Protein AF-A0A7C4Y7G0-F1 (afdb_monomer_lite)

Structure (mmCIF, N/CA/C/O backbone):
data_AF-A0A7C4Y7G0-F1
#
_entry.id   AF-A0A7C4Y7G0-F1
#
loop_
_atom_site.group_PDB
_atom_site.id
_atom_site.type_symbol
_atom_site.label_atom_id
_atom_site.label_alt_id
_atom_site.label_comp_id
_atom_site.label_asym_id
_atom_site.label_entity_id
_atom_site.label_seq_id
_atom_site.pdbx_PDB_ins_code
_atom_site.Cartn_x
_atom_site.Cartn_y
_atom_site.Cartn_z
_atom_site.occupancy
_atom_site.B_is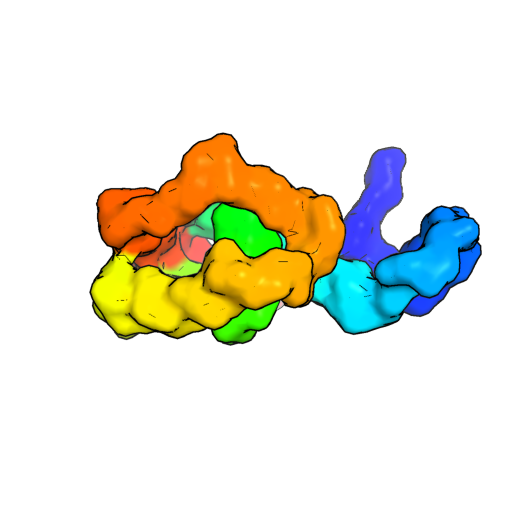o_or_equiv
_atom_site.auth_seq_id
_atom_site.auth_comp_id
_atom_site.auth_asym_id
_atom_site.auth_atom_id
_atom_site.pdbx_PDB_model_num
ATOM 1 N N . MET A 1 1 ? 7.252 13.911 -22.924 1.00 39.12 1 MET A N 1
ATOM 2 C CA . MET A 1 1 ? 6.970 13.428 -21.559 1.00 39.12 1 MET A CA 1
ATOM 3 C C . MET A 1 1 ? 6.394 12.035 -21.720 1.00 39.12 1 MET A C 1
ATOM 5 O O . MET A 1 1 ? 5.216 11.914 -22.016 1.00 39.12 1 MET A O 1
ATOM 9 N N . GLY A 1 2 ? 7.281 11.038 -21.760 1.00 43.41 2 GLY A N 1
ATOM 10 C CA . GLY A 1 2 ? 6.964 9.663 -22.141 1.00 43.41 2 GLY A CA 1
ATOM 11 C C . GLY A 1 2 ? 6.203 8.940 -21.040 1.00 43.41 2 GLY A C 1
ATOM 12 O O . GLY A 1 2 ? 6.535 9.045 -19.863 1.00 43.41 2 GLY A O 1
ATOM 13 N N . ASP A 1 3 ? 5.161 8.264 -21.483 1.00 55.75 3 ASP A N 1
ATOM 14 C CA . ASP A 1 3 ? 4.127 7.566 -20.746 1.00 55.75 3 ASP A CA 1
ATOM 15 C C . ASP A 1 3 ? 4.691 6.367 -19.964 1.00 55.75 3 ASP A C 1
ATOM 17 O O . ASP A 1 3 ? 4.743 5.244 -20.463 1.00 55.75 3 ASP A O 1
ATOM 21 N N . LEU A 1 4 ? 5.160 6.598 -18.730 1.00 58.41 4 LEU A N 1
ATOM 22 C CA . LEU A 1 4 ? 5.673 5.525 -17.866 1.00 58.41 4 LEU A CA 1
ATOM 23 C C . LEU A 1 4 ? 4.643 4.394 -17.713 1.00 58.41 4 LEU A C 1
ATOM 25 O O . LEU A 1 4 ? 5.050 3.255 -17.529 1.00 58.41 4 LEU A O 1
ATOM 29 N N . LEU A 1 5 ? 3.341 4.688 -17.840 1.00 58.62 5 LEU A N 1
ATOM 30 C CA . LEU A 1 5 ? 2.246 3.724 -17.724 1.00 58.62 5 LEU A CA 1
ATOM 31 C C . LEU A 1 5 ? 2.101 2.791 -18.937 1.00 58.62 5 LEU A C 1
ATOM 33 O O . LEU A 1 5 ? 1.496 1.732 -18.793 1.00 58.62 5 LEU A O 1
ATOM 37 N N . THR A 1 6 ? 2.638 3.145 -20.109 1.00 55.22 6 THR A N 1
ATOM 38 C CA . THR A 1 6 ? 2.491 2.334 -21.335 1.00 55.22 6 THR A CA 1
ATOM 39 C C . THR A 1 6 ? 3.809 1.855 -21.930 1.00 55.22 6 THR A C 1
ATOM 41 O O . THR A 1 6 ? 3.798 1.050 -22.860 1.00 55.22 6 THR A O 1
ATOM 44 N N . ILE A 1 7 ? 4.948 2.368 -21.461 1.00 55.25 7 ILE A N 1
ATOM 45 C CA . ILE A 1 7 ? 6.258 1.943 -21.960 1.00 55.25 7 ILE A CA 1
ATOM 46 C C . ILE A 1 7 ? 6.568 0.535 -21.438 1.00 55.25 7 ILE A C 1
ATOM 48 O O . ILE A 1 7 ? 6.360 0.234 -20.265 1.00 55.25 7 ILE A O 1
ATOM 52 N N . ASP A 1 8 ? 7.083 -0.332 -22.313 1.00 56.00 8 ASP A N 1
ATOM 53 C CA . ASP A 1 8 ? 7.504 -1.683 -21.938 1.00 56.00 8 ASP A CA 1
ATOM 54 C C . ASP A 1 8 ? 8.568 -1.609 -20.820 1.00 56.00 8 ASP A C 1
ATOM 56 O O . ASP A 1 8 ? 9.615 -0.976 -21.010 1.00 56.00 8 ASP A O 1
ATOM 60 N N . PRO A 1 9 ? 8.345 -2.263 -19.666 1.00 58.81 9 PRO A N 1
ATOM 61 C CA . PRO A 1 9 ? 9.302 -2.321 -18.566 1.00 58.81 9 PRO A CA 1
ATOM 62 C C . PRO A 1 9 ? 10.727 -2.698 -18.981 1.00 58.81 9 PRO A C 1
ATOM 64 O O . PRO A 1 9 ? 11.693 -2.202 -18.402 1.00 58.81 9 PRO A O 1
ATOM 67 N N . LYS A 1 10 ? 10.880 -3.547 -20.005 1.00 55.81 10 LYS A N 1
ATOM 68 C CA . LYS A 1 10 ? 12.189 -3.948 -20.538 1.00 55.81 10 LYS A CA 1
ATOM 69 C C . LYS A 1 10 ? 12.903 -2.798 -21.239 1.00 55.81 10 LYS A C 1
ATOM 71 O O . LYS A 1 10 ? 14.114 -2.671 -21.098 1.00 55.81 10 LYS A O 1
ATOM 76 N N . VAL A 1 11 ? 12.157 -1.952 -21.948 1.00 58.47 11 VAL A N 1
ATOM 77 C CA . VAL A 1 11 ? 12.691 -0.761 -22.625 1.00 58.47 11 VAL A CA 1
ATOM 78 C C . VAL A 1 11 ? 13.138 0.272 -21.591 1.00 58.47 11 VAL A C 1
ATOM 80 O O . VAL A 1 11 ? 14.225 0.824 -21.709 1.00 58.47 11 VAL A O 1
ATOM 83 N N . VAL A 1 12 ? 12.361 0.462 -20.518 1.00 57.81 12 VAL A N 1
ATOM 84 C CA . VAL A 1 12 ? 12.719 1.378 -19.419 1.00 57.81 12 VAL A CA 1
ATOM 85 C C . VAL A 1 12 ? 14.010 0.949 -18.715 1.00 57.81 12 VAL A C 1
ATOM 87 O O . VAL A 1 12 ? 14.851 1.789 -18.404 1.00 57.81 12 VAL A O 1
ATOM 90 N N . VAL A 1 13 ? 14.187 -0.351 -18.463 1.00 57.50 13 VAL A N 1
ATOM 91 C CA . VAL A 1 13 ? 15.412 -0.886 -17.843 1.00 57.50 13 VAL A CA 1
ATOM 92 C C . VAL A 1 13 ? 16.631 -0.689 -18.748 1.00 57.50 13 VAL A C 1
ATOM 94 O O . VAL A 1 13 ? 17.689 -0.294 -18.254 1.00 57.50 13 VAL A O 1
ATOM 97 N N . ASP A 1 14 ? 16.480 -0.931 -20.053 1.00 57.12 14 ASP A N 1
ATOM 98 C CA . ASP A 1 14 ? 17.554 -0.763 -21.041 1.00 57.12 14 ASP A CA 1
ATOM 99 C C . ASP A 1 14 ? 17.987 0.712 -21.165 1.00 57.12 14 ASP A C 1
ATOM 101 O O . ASP A 1 14 ? 19.182 1.023 -21.167 1.00 57.12 14 ASP A O 1
ATOM 105 N N . GLU A 1 15 ? 17.027 1.644 -21.142 1.00 57.94 15 GLU A N 1
ATOM 106 C CA . GLU A 1 15 ? 17.299 3.085 -21.206 1.00 57.94 15 GLU A CA 1
ATOM 107 C C . GLU A 1 15 ? 17.865 3.666 -19.903 1.00 57.94 15 GLU A C 1
ATOM 109 O O . GLU A 1 15 ? 18.734 4.542 -19.946 1.00 57.94 15 GLU A O 1
ATOM 114 N N . LEU A 1 16 ? 17.425 3.182 -18.735 1.00 61.19 16 LEU A N 1
ATOM 115 C CA . LEU A 1 16 ? 17.863 3.713 -17.438 1.00 61.19 16 LEU A CA 1
ATOM 116 C C . LEU A 1 16 ? 19.339 3.423 -17.125 1.00 61.19 16 LEU A C 1
ATOM 118 O O . LEU A 1 16 ? 19.870 4.040 -16.199 1.00 61.19 16 LEU A O 1
ATOM 122 N N . LYS A 1 17 ? 20.002 2.511 -17.864 1.00 55.06 17 LYS A N 1
ATOM 123 C CA . LYS A 1 17 ? 21.439 2.153 -17.756 1.00 55.06 17 LYS A CA 1
ATOM 124 C C . LYS A 1 17 ? 21.966 2.058 -16.315 1.00 55.06 17 LYS A C 1
ATOM 126 O O . LYS A 1 17 ? 23.135 2.323 -16.036 1.00 55.06 17 LYS A O 1
ATOM 131 N N . SER A 1 18 ? 21.102 1.671 -15.382 1.00 54.16 18 SER A N 1
ATOM 132 C CA . SER A 1 18 ? 21.396 1.578 -13.958 1.00 54.16 18 SER A CA 1
ATOM 133 C C . SER A 1 18 ? 21.259 0.124 -13.552 1.00 54.16 18 SER A C 1
ATOM 135 O O . SER A 1 18 ? 20.163 -0.431 -13.556 1.00 54.16 18 SER A O 1
ATOM 137 N N . ALA A 1 19 ? 22.376 -0.493 -13.166 1.00 54.25 19 ALA A N 1
ATOM 138 C CA . ALA A 1 19 ? 22.472 -1.918 -12.838 1.00 54.25 19 ALA A CA 1
ATOM 139 C C . ALA A 1 19 ? 21.574 -2.374 -11.664 1.00 54.25 19 ALA A C 1
ATOM 141 O O . ALA A 1 19 ? 21.523 -3.559 -11.352 1.00 54.25 19 ALA A O 1
ATOM 142 N N . LYS A 1 20 ? 20.881 -1.444 -10.990 1.00 56.91 20 LYS A N 1
ATOM 143 C CA . LYS A 1 20 ? 19.992 -1.711 -9.849 1.00 56.91 20 LYS A CA 1
ATOM 144 C C . LYS A 1 20 ? 18.496 -1.688 -10.194 1.00 56.91 20 LYS A C 1
ATOM 146 O O . LYS A 1 20 ? 17.683 -1.948 -9.298 1.00 56.91 20 LYS A O 1
ATOM 151 N N . VAL A 1 21 ? 18.117 -1.339 -11.427 1.00 59.78 21 VAL A N 1
ATOM 152 C CA . VAL A 1 21 ? 16.712 -1.301 -11.867 1.00 59.78 21 VAL A CA 1
ATOM 153 C C . VAL A 1 21 ? 16.397 -2.594 -12.611 1.00 59.78 21 VAL A C 1
ATOM 155 O O . VAL A 1 21 ? 17.006 -2.894 -13.630 1.00 59.78 21 VAL A O 1
ATOM 158 N N . THR A 1 22 ? 15.468 -3.379 -12.073 1.00 66.50 22 THR A N 1
ATOM 159 C CA . THR A 1 22 ? 14.975 -4.617 -12.687 1.00 66.50 22 THR A CA 1
ATOM 160 C C . THR A 1 22 ? 13.618 -4.378 -13.336 1.00 66.50 22 THR A C 1
ATOM 162 O O . THR A 1 22 ? 12.924 -3.416 -13.009 1.00 66.50 22 THR A O 1
ATOM 165 N N . VAL A 1 23 ? 13.225 -5.279 -14.236 1.00 68.00 23 VAL A N 1
ATOM 166 C CA . VAL A 1 23 ? 11.903 -5.265 -14.881 1.00 68.00 23 VAL A CA 1
ATOM 167 C C . VAL A 1 23 ? 10.788 -5.263 -13.830 1.00 68.00 23 VAL A C 1
ATOM 169 O O . VAL A 1 23 ? 9.868 -4.457 -13.930 1.00 68.00 23 VAL A O 1
ATOM 172 N N . ASP A 1 24 ? 10.922 -6.072 -12.775 1.00 67.00 24 ASP A N 1
ATOM 173 C CA . ASP A 1 24 ? 9.969 -6.120 -11.659 1.00 67.00 24 ASP A CA 1
ATOM 174 C C . ASP A 1 24 ? 9.812 -4.766 -10.953 1.00 67.00 24 ASP A C 1
ATOM 176 O O . ASP A 1 24 ? 8.696 -4.341 -10.677 1.00 67.00 24 ASP A O 1
ATOM 180 N N . LYS A 1 25 ? 10.908 -4.016 -10.754 1.00 68.69 25 LYS A N 1
ATOM 181 C CA . LYS A 1 25 ? 10.837 -2.670 -10.157 1.00 68.69 25 LYS A CA 1
ATOM 182 C C . LYS A 1 25 ? 10.080 -1.682 -11.035 1.00 68.69 25 LYS A C 1
ATOM 184 O O . LYS A 1 25 ? 9.385 -0.815 -10.514 1.00 68.69 25 LYS A O 1
ATOM 189 N N . VAL A 1 26 ? 10.223 -1.786 -12.356 1.00 69.88 26 VAL A N 1
ATOM 190 C CA . VAL A 1 26 ? 9.483 -0.915 -13.276 1.00 69.88 26 VAL A CA 1
ATOM 191 C C . VAL A 1 26 ? 7.996 -1.274 -13.279 1.00 69.88 26 VAL A C 1
ATOM 193 O O . VAL A 1 26 ? 7.166 -0.368 -13.262 1.00 69.88 26 VAL A O 1
ATOM 196 N N . ILE A 1 27 ? 7.651 -2.564 -13.213 1.00 74.06 27 ILE A N 1
ATOM 197 C CA . ILE A 1 27 ? 6.261 -3.026 -13.063 1.00 74.06 27 ILE A CA 1
ATOM 198 C C . ILE A 1 27 ? 5.650 -2.500 -11.756 1.00 74.06 27 ILE A C 1
ATOM 200 O O . ILE A 1 27 ? 4.515 -2.014 -11.754 1.00 74.06 27 ILE A O 1
ATOM 204 N N . ASP A 1 28 ? 6.405 -2.525 -10.656 1.00 74.19 28 ASP A N 1
ATOM 205 C CA . ASP A 1 28 ? 5.969 -1.950 -9.382 1.00 74.19 28 ASP A CA 1
ATOM 206 C C . ASP A 1 28 ? 5.737 -0.434 -9.495 1.00 74.19 28 ASP A C 1
ATOM 208 O O . ASP A 1 28 ? 4.733 0.083 -9.006 1.00 74.19 28 ASP A O 1
ATOM 212 N N . TRP A 1 29 ? 6.610 0.306 -10.186 1.00 77.38 29 TRP A N 1
ATOM 213 C CA . TRP A 1 29 ? 6.409 1.746 -10.400 1.00 77.38 29 TRP A CA 1
ATOM 214 C C . TRP A 1 29 ? 5.198 2.054 -11.274 1.00 77.38 29 TRP A C 1
ATOM 216 O O . TRP A 1 29 ? 4.472 3.005 -10.990 1.00 77.38 29 TRP A O 1
ATOM 226 N N . GLN A 1 30 ? 4.951 1.255 -12.310 1.00 79.44 30 GLN A N 1
ATOM 227 C CA . GLN A 1 30 ? 3.765 1.382 -13.156 1.00 79.44 30 GLN A CA 1
ATOM 228 C C . GLN A 1 30 ? 2.487 1.128 -12.362 1.00 79.44 30 GLN A C 1
ATOM 230 O O . GLN A 1 30 ? 1.551 1.927 -12.417 1.00 79.44 30 GLN A O 1
ATOM 235 N N . SER A 1 31 ? 2.482 0.064 -11.561 1.00 78.88 31 SER A N 1
ATOM 236 C CA . SER A 1 31 ? 1.374 -0.271 -10.665 1.00 78.88 31 SER A CA 1
ATOM 237 C C . SER A 1 31 ? 1.143 0.841 -9.641 1.00 78.88 31 SER A C 1
ATOM 239 O O . SER A 1 31 ? 0.002 1.235 -9.394 1.00 78.88 31 SER A O 1
ATOM 241 N N . ALA A 1 32 ? 2.218 1.420 -9.100 1.00 77.69 32 ALA A N 1
ATOM 242 C CA . ALA A 1 32 ? 2.123 2.524 -8.157 1.00 77.69 32 ALA A CA 1
ATOM 243 C C . ALA A 1 32 ? 1.590 3.799 -8.819 1.00 77.69 32 ALA A C 1
ATOM 245 O O . ALA A 1 32 ? 0.727 4.470 -8.261 1.00 77.69 32 ALA A O 1
ATOM 246 N N . ALA A 1 33 ? 2.034 4.122 -10.031 1.00 78.25 33 ALA A N 1
ATOM 247 C CA . ALA A 1 33 ? 1.513 5.261 -10.775 1.00 78.25 33 ALA A CA 1
ATOM 248 C C . ALA A 1 33 ? 0.013 5.091 -11.092 1.00 78.25 33 ALA A C 1
ATOM 250 O O . ALA A 1 33 ? -0.772 6.013 -10.863 1.00 78.25 33 ALA A O 1
ATOM 251 N N . ALA A 1 34 ? -0.412 3.898 -11.520 1.00 82.19 34 ALA A N 1
ATOM 252 C CA . ALA A 1 34 ? -1.817 3.596 -11.789 1.00 82.19 34 ALA A CA 1
ATOM 253 C C . ALA A 1 34 ? -2.694 3.670 -10.525 1.00 82.19 34 ALA A C 1
ATOM 255 O O . ALA A 1 34 ? -3.816 4.184 -10.569 1.00 82.19 34 ALA A O 1
ATOM 256 N N . LEU A 1 35 ? -2.192 3.183 -9.386 1.00 81.81 35 LEU A N 1
ATOM 257 C CA . LEU A 1 35 ? -2.896 3.246 -8.106 1.00 81.81 35 LEU A CA 1
ATOM 258 C C . LEU A 1 35 ? -2.965 4.686 -7.566 1.00 81.81 35 LEU A C 1
ATOM 260 O O . LEU A 1 35 ? -4.014 5.110 -7.082 1.00 81.81 35 LEU A O 1
ATOM 264 N N . ALA A 1 36 ? -1.899 5.476 -7.721 1.00 83.06 36 ALA A N 1
ATOM 265 C CA . ALA A 1 36 ? -1.870 6.888 -7.336 1.00 83.06 36 ALA A CA 1
ATOM 266 C C . ALA A 1 36 ? -2.887 7.729 -8.127 1.00 83.06 36 ALA A C 1
ATOM 268 O O . ALA A 1 36 ? -3.558 8.583 -7.550 1.00 83.06 36 ALA A O 1
ATOM 269 N N . CYS A 1 37 ? -3.066 7.453 -9.425 1.00 83.56 37 CYS A N 1
ATOM 270 C CA . CYS A 1 37 ? -4.100 8.099 -10.241 1.00 83.56 37 CYS A CA 1
ATOM 271 C C . CYS A 1 37 ? -5.528 7.818 -9.741 1.00 83.56 37 CYS A C 1
ATOM 273 O O . CYS A 1 37 ? -6.422 8.637 -9.950 1.00 83.56 37 CYS A O 1
ATOM 275 N N . GLN A 1 38 ? -5.749 6.681 -9.078 1.00 82.12 38 GLN A N 1
ATOM 276 C CA . GLN A 1 38 ? -7.052 6.291 -8.534 1.00 82.12 38 GLN A CA 1
ATOM 277 C C . GLN A 1 38 ? -7.287 6.783 -7.100 1.00 82.12 38 GLN A C 1
ATOM 279 O O . GLN A 1 38 ? -8.434 6.865 -6.664 1.00 82.12 38 GLN A O 1
ATOM 284 N N . LEU A 1 39 ? -6.221 7.123 -6.372 1.00 84.12 39 LEU A N 1
ATOM 285 C CA . LEU A 1 39 ? -6.252 7.560 -4.976 1.00 84.12 39 LEU A CA 1
ATOM 286 C C . LEU A 1 39 ? -5.776 9.017 -4.859 1.00 84.12 39 LEU A C 1
ATOM 288 O O . LEU A 1 39 ? -4.686 9.271 -4.345 1.00 84.12 39 LEU A O 1
ATOM 292 N N . PRO A 1 40 ? -6.552 10.013 -5.320 1.00 78.94 40 PRO A N 1
ATOM 293 C CA . PRO A 1 40 ? -6.122 11.405 -5.249 1.00 78.94 40 PRO A CA 1
ATOM 294 C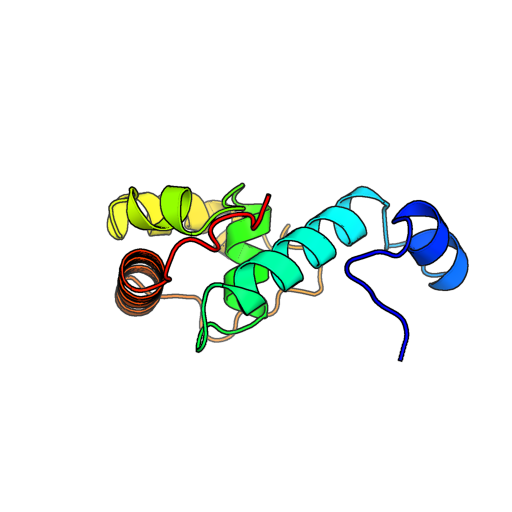 C . PRO A 1 40 ? -5.833 11.812 -3.794 1.00 78.94 40 PRO A C 1
ATOM 296 O O . PRO A 1 40 ? -6.691 11.693 -2.921 1.00 78.94 40 PRO A O 1
ATOM 299 N N . GLY A 1 41 ? -4.616 12.300 -3.534 1.00 82.69 41 GLY A N 1
ATOM 300 C CA . GLY A 1 41 ? -4.178 12.758 -2.208 1.00 82.69 41 GLY A CA 1
ATOM 301 C C . GLY A 1 41 ? -3.307 11.776 -1.417 1.00 82.69 41 GLY A C 1
ATOM 302 O O . GLY A 1 41 ? -2.853 12.132 -0.330 1.00 82.69 41 GLY A O 1
ATOM 303 N N . ILE A 1 42 ? -3.026 10.581 -1.947 1.00 85.88 42 ILE A N 1
ATOM 304 C CA . ILE A 1 42 ? -2.009 9.681 -1.383 1.00 85.88 42 ILE A CA 1
ATOM 305 C C . ILE A 1 42 ? -0.596 10.094 -1.832 1.00 85.88 42 ILE A C 1
ATOM 307 O O . ILE A 1 42 ? -0.409 10.610 -2.938 1.00 85.88 42 ILE A O 1
ATOM 311 N N . ARG A 1 43 ? 0.425 9.878 -0.994 1.00 85.25 43 ARG A N 1
ATOM 312 C CA . ARG A 1 43 ? 1.818 10.182 -1.363 1.00 85.25 43 ARG A CA 1
ATOM 313 C C . ARG A 1 43 ? 2.397 9.057 -2.214 1.00 85.25 43 ARG A C 1
ATOM 315 O O . ARG A 1 43 ? 2.141 7.889 -1.950 1.00 85.25 43 ARG A O 1
ATOM 322 N N . ALA A 1 44 ? 3.257 9.395 -3.174 1.00 80.38 44 ALA A N 1
ATOM 323 C CA . ALA A 1 44 ? 3.889 8.405 -4.052 1.00 80.38 44 ALA A CA 1
ATOM 324 C C . ALA A 1 44 ? 4.645 7.302 -3.280 1.00 80.38 44 ALA A C 1
ATOM 326 O O . ALA A 1 44 ? 4.547 6.131 -3.636 1.00 80.38 44 ALA A O 1
ATOM 327 N N . ASN A 1 45 ? 5.332 7.655 -2.185 1.00 81.06 45 ASN A N 1
ATOM 328 C CA . ASN A 1 45 ? 6.042 6.684 -1.343 1.00 81.06 45 ASN A CA 1
ATOM 329 C C . ASN A 1 45 ? 5.087 5.696 -0.657 1.00 81.06 45 ASN A C 1
ATOM 331 O O . ASN A 1 45 ? 5.403 4.512 -0.570 1.00 81.06 45 ASN A O 1
ATOM 335 N N . ASP A 1 46 ? 3.916 6.167 -0.220 1.00 85.12 46 ASP A N 1
ATOM 336 C CA . ASP A 1 46 ? 2.893 5.332 0.419 1.00 85.12 46 ASP A CA 1
ATOM 337 C C . ASP A 1 46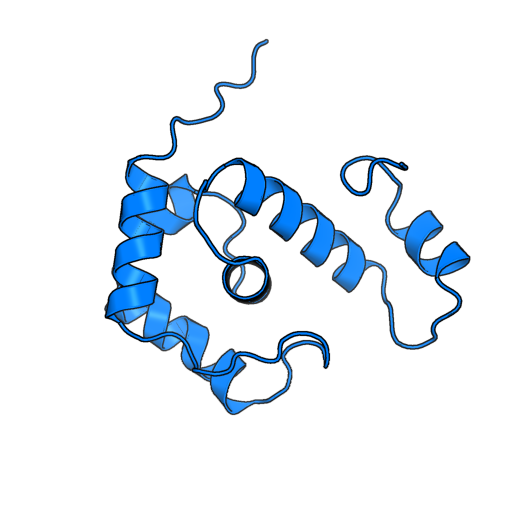 ? 2.294 4.347 -0.591 1.00 85.12 46 ASP A C 1
ATOM 339 O O . ASP A 1 46 ? 2.097 3.173 -0.288 1.00 85.12 46 ASP A O 1
ATOM 343 N N . VAL A 1 47 ? 2.067 4.796 -1.828 1.00 86.31 47 VAL A N 1
ATOM 344 C CA . VAL A 1 47 ? 1.577 3.923 -2.902 1.00 86.31 47 VAL A CA 1
ATOM 345 C C . VAL A 1 47 ? 2.610 2.878 -3.288 1.00 86.31 47 VAL A C 1
ATOM 347 O O . VAL A 1 47 ? 2.272 1.712 -3.457 1.00 86.31 47 VAL A O 1
ATOM 350 N N . MET A 1 48 ? 3.876 3.273 -3.396 1.00 81.88 48 MET A N 1
ATOM 351 C CA . MET A 1 48 ? 4.960 2.341 -3.687 1.00 81.88 48 MET A CA 1
ATOM 352 C C . MET A 1 48 ? 5.075 1.273 -2.589 1.00 81.88 48 MET A C 1
ATOM 354 O O . MET A 1 48 ? 5.202 0.094 -2.904 1.00 81.88 48 MET A O 1
ATOM 358 N N . LEU A 1 49 ? 4.927 1.657 -1.316 1.00 84.31 49 LEU A N 1
ATOM 359 C CA . LEU A 1 49 ? 4.864 0.721 -0.193 1.00 84.31 49 LEU A CA 1
ATOM 360 C C . LEU A 1 49 ? 3.670 -0.244 -0.306 1.00 84.31 49 LEU A C 1
ATOM 362 O O . LEU A 1 49 ? 3.832 -1.447 -0.098 1.00 84.31 49 LEU A O 1
ATOM 366 N N . LEU A 1 50 ? 2.482 0.264 -0.648 1.00 87.25 50 LEU A N 1
ATOM 367 C CA . LEU A 1 50 ? 1.285 -0.554 -0.863 1.00 87.25 50 LEU A CA 1
ATOM 368 C C . LEU A 1 50 ? 1.496 -1.576 -1.988 1.00 87.25 50 LEU A C 1
ATOM 370 O O . LEU A 1 50 ? 1.173 -2.751 -1.813 1.00 87.25 50 LEU A O 1
ATOM 374 N N . VAL A 1 51 ? 2.100 -1.159 -3.100 1.00 86.19 51 VAL A N 1
ATOM 375 C CA . VAL A 1 51 ? 2.403 -2.042 -4.232 1.00 86.19 51 VAL A CA 1
ATOM 376 C C . VAL A 1 51 ? 3.429 -3.104 -3.862 1.00 86.19 51 VAL A C 1
ATOM 378 O O . VAL A 1 51 ? 3.197 -4.278 -4.151 1.00 86.19 51 VAL A O 1
ATOM 381 N N . SER A 1 52 ? 4.495 -2.733 -3.144 1.00 81.56 52 SER A N 1
ATOM 382 C CA . SER A 1 52 ? 5.478 -3.690 -2.617 1.00 81.56 52 SER A CA 1
ATOM 383 C C . SER A 1 52 ? 4.855 -4.691 -1.636 1.00 81.56 52 SER A C 1
ATOM 385 O O . SER A 1 52 ? 5.279 -5.841 -1.572 1.00 81.56 52 SER A O 1
ATOM 387 N N . ALA A 1 53 ? 3.802 -4.295 -0.915 1.00 83.00 53 ALA A N 1
ATOM 388 C CA . ALA A 1 53 ? 3.016 -5.190 -0.069 1.00 83.00 53 ALA A CA 1
ATOM 389 C C . ALA A 1 53 ? 1.976 -6.032 -0.839 1.00 83.00 53 ALA A C 1
ATOM 391 O O . ALA A 1 53 ? 1.264 -6.843 -0.231 1.00 83.00 53 ALA A O 1
ATOM 392 N N . GLY A 1 54 ? 1.883 -5.870 -2.163 1.00 84.19 54 GLY A N 1
ATOM 393 C CA . GLY A 1 54 ? 0.962 -6.585 -3.048 1.00 84.19 54 GLY A CA 1
ATOM 394 C C . GLY A 1 54 ? -0.451 -5.997 -3.100 1.00 84.19 54 GLY A C 1
ATOM 395 O O . GLY A 1 54 ? -1.412 -6.735 -3.326 1.00 84.19 54 GLY A O 1
ATOM 396 N N . VAL A 1 55 ? -0.605 -4.700 -2.823 1.00 88.06 55 VAL A N 1
ATOM 397 C CA . VAL A 1 55 ? -1.866 -3.958 -2.964 1.00 88.06 55 VAL A CA 1
ATOM 398 C C . VAL A 1 55 ? -1.804 -3.131 -4.242 1.00 88.06 55 VAL A C 1
ATOM 400 O O . VAL A 1 55 ? -1.114 -2.117 -4.298 1.00 88.06 55 VAL A O 1
ATOM 403 N N . HIS A 1 56 ? -2.521 -3.572 -5.277 1.00 85.56 56 HIS A N 1
ATOM 404 C CA . HIS A 1 56 ? -2.458 -2.965 -6.619 1.00 85.56 56 HIS A CA 1
ATOM 405 C C . HIS A 1 56 ? -3.764 -2.282 -7.039 1.00 85.56 56 HIS A C 1
ATOM 407 O O . HIS A 1 56 ? -3.809 -1.620 -8.071 1.00 85.56 56 HIS A O 1
ATOM 413 N N . ASP A 1 57 ? -4.826 -2.421 -6.242 1.00 84.44 57 ASP A N 1
ATOM 414 C CA . ASP A 1 57 ? -6.166 -1.945 -6.584 1.00 84.44 57 ASP A CA 1
ATOM 415 C C . ASP A 1 57 ? -6.855 -1.249 -5.388 1.00 84.44 57 ASP A C 1
ATOM 417 O O . ASP A 1 57 ? -6.794 -1.756 -4.259 1.00 84.44 57 ASP A O 1
ATOM 421 N N . PRO A 1 58 ? -7.563 -0.120 -5.600 1.00 87.19 58 PRO A N 1
ATOM 422 C CA . PRO A 1 58 ? -8.305 0.563 -4.539 1.00 87.19 58 PRO A CA 1
ATOM 423 C C . PRO A 1 58 ? -9.370 -0.314 -3.869 1.00 87.19 58 PRO A C 1
ATOM 425 O O . PRO A 1 58 ? -9.584 -0.220 -2.662 1.00 87.19 58 PRO A O 1
ATOM 428 N N . ARG A 1 59 ? -10.035 -1.216 -4.600 1.00 86.12 59 ARG A N 1
ATOM 429 C CA . ARG A 1 59 ? -11.039 -2.114 -4.007 1.00 86.12 59 ARG A CA 1
ATOM 430 C C . ARG A 1 59 ? -10.366 -3.124 -3.090 1.00 86.12 59 ARG A C 1
ATOM 432 O O . ARG A 1 59 ? -10.918 -3.422 -2.033 1.00 86.12 59 ARG A O 1
ATOM 439 N N . GLN A 1 60 ? -9.186 -3.626 -3.455 1.00 89.50 60 GLN A N 1
ATOM 440 C CA . GLN A 1 60 ? -8.380 -4.463 -2.565 1.00 89.50 60 GLN A CA 1
ATOM 441 C C . GLN A 1 60 ? -8.009 -3.683 -1.297 1.00 89.50 60 GLN A C 1
ATOM 443 O O . GLN A 1 60 ? -8.242 -4.176 -0.197 1.00 89.50 60 GLN A O 1
ATOM 448 N N . LEU A 1 61 ? -7.525 -2.445 -1.448 1.00 90.38 61 LEU A N 1
ATOM 449 C CA . LEU A 1 61 ? -7.182 -1.565 -0.331 1.00 90.38 61 LEU A CA 1
ATOM 450 C C . LEU A 1 61 ? -8.381 -1.309 0.603 1.00 90.38 61 LEU A C 1
ATOM 452 O O . LEU A 1 61 ? -8.255 -1.444 1.815 1.00 90.38 61 LEU A O 1
ATOM 456 N N . SER A 1 62 ? -9.564 -1.030 0.048 1.00 91.19 62 SER A N 1
ATOM 457 C CA . SER A 1 62 ? -10.787 -0.729 0.810 1.00 91.19 62 SER A CA 1
ATOM 458 C C . SER A 1 62 ? -11.305 -1.878 1.686 1.00 91.19 62 SER A C 1
ATOM 460 O O . SER A 1 62 ? -12.119 -1.644 2.581 1.00 91.19 62 SER A O 1
ATOM 462 N N . ARG A 1 63 ? -10.868 -3.115 1.410 1.00 90.88 63 ARG A N 1
ATOM 463 C CA . ARG A 1 63 ? -11.302 -4.333 2.112 1.00 90.88 63 ARG A CA 1
ATOM 464 C C . ARG A 1 63 ? -10.462 -4.647 3.345 1.00 90.88 63 ARG A C 1
ATOM 466 O O . ARG A 1 63 ? -10.907 -5.449 4.160 1.00 90.88 63 ARG A O 1
ATOM 473 N N . TYR A 1 64 ? -9.278 -4.053 3.479 1.00 92.75 64 TYR A N 1
ATOM 474 C CA . TYR A 1 64 ? -8.430 -4.299 4.639 1.00 92.75 64 TYR A CA 1
ATOM 475 C C . TYR A 1 64 ? -8.951 -3.583 5.882 1.00 92.75 64 TYR A C 1
ATOM 477 O O . TYR A 1 64 ? -9.449 -2.455 5.818 1.00 92.75 64 TYR A O 1
ATOM 485 N N . ALA A 1 65 ? -8.748 -4.211 7.039 1.00 93.31 65 ALA A N 1
ATOM 486 C CA . ALA A 1 65 ? -8.769 -3.490 8.300 1.00 93.31 65 ALA A CA 1
ATOM 487 C C . ALA A 1 65 ? -7.481 -2.649 8.433 1.00 93.31 65 ALA A C 1
ATOM 489 O O . ALA A 1 65 ? -6.400 -3.143 8.100 1.00 93.31 65 ALA A O 1
ATOM 490 N N . PRO A 1 66 ? -7.538 -1.409 8.964 1.00 92.75 66 PRO A N 1
ATOM 491 C CA . PRO A 1 66 ? -6.348 -0.563 9.089 1.00 92.75 66 PRO A CA 1
ATOM 492 C C . PRO A 1 66 ? -5.197 -1.214 9.862 1.00 92.75 66 PRO A C 1
ATOM 494 O O . PRO A 1 66 ? -4.033 -1.045 9.507 1.00 92.75 66 PRO A O 1
ATOM 497 N N . GLN A 1 67 ? -5.521 -1.981 10.904 1.00 92.19 67 GLN A N 1
ATOM 49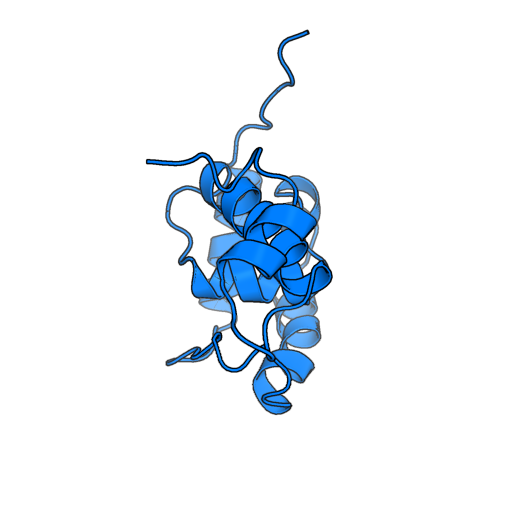8 C CA . GLN A 1 67 ? -4.526 -2.653 11.735 1.00 92.19 67 GLN A CA 1
ATOM 499 C C . GLN A 1 67 ? -3.861 -3.826 11.007 1.00 92.19 67 GLN A C 1
ATOM 501 O O . GLN A 1 67 ? -2.639 -3.928 11.023 1.00 92.19 67 GLN A O 1
ATOM 506 N N . GLU A 1 68 ? -4.647 -4.640 10.300 1.00 92.62 68 GLU A N 1
ATOM 507 C CA . GLU A 1 68 ? -4.149 -5.753 9.482 1.00 92.62 68 GLU A CA 1
ATOM 508 C C . GLU A 1 68 ? -3.208 -5.252 8.379 1.00 92.62 68 GLU A C 1
ATOM 510 O O . GLU A 1 68 ? -2.123 -5.797 8.169 1.00 92.62 68 GLU A O 1
ATOM 515 N N . LEU A 1 69 ? -3.594 -4.169 7.698 1.00 92.06 69 LEU A N 1
ATOM 516 C CA . LEU A 1 69 ? -2.756 -3.575 6.666 1.00 92.06 69 LEU A CA 1
ATOM 517 C C . LEU A 1 69 ? -1.454 -3.036 7.265 1.00 92.06 69 LEU A C 1
ATOM 519 O O . LEU A 1 69 ? -0.386 -3.346 6.751 1.00 92.06 69 LEU A O 1
ATOM 523 N N . LEU A 1 70 ? -1.507 -2.302 8.379 1.00 90.19 70 LEU A N 1
ATOM 524 C CA . LEU A 1 70 ? -0.299 -1.794 9.032 1.00 90.19 70 LEU A CA 1
ATOM 525 C C . LEU A 1 70 ? 0.651 -2.924 9.469 1.00 90.19 70 LEU A C 1
ATOM 527 O O . LEU A 1 70 ? 1.862 -2.812 9.280 1.00 90.19 70 LEU A O 1
ATOM 531 N N . GLU A 1 71 ? 0.124 -4.021 10.016 1.00 89.88 71 GLU A N 1
ATOM 532 C CA . GLU A 1 71 ? 0.906 -5.211 10.381 1.00 89.88 71 GLU A CA 1
ATOM 533 C C . GLU A 1 71 ? 1.581 -5.845 9.166 1.00 89.88 71 GLU A C 1
ATOM 535 O O . GLU A 1 71 ? 2.766 -6.178 9.223 1.00 89.88 71 GLU A O 1
ATOM 540 N N . ARG A 1 72 ? 0.870 -5.928 8.039 1.00 88.12 72 ARG A N 1
ATOM 541 C CA . ARG A 1 72 ? 1.421 -6.420 6.773 1.00 88.12 72 ARG A CA 1
ATOM 542 C C . ARG A 1 72 ? 2.511 -5.514 6.202 1.00 88.12 72 ARG A C 1
ATOM 544 O O . ARG A 1 72 ? 3.408 -6.007 5.523 1.00 88.12 72 ARG A O 1
ATOM 551 N N . LEU A 1 73 ? 2.460 -4.213 6.482 1.00 86.00 73 LEU A N 1
ATOM 552 C CA . LEU A 1 73 ? 3.489 -3.255 6.074 1.00 86.00 73 LEU A CA 1
ATOM 553 C C . LEU A 1 73 ? 4.727 -3.291 6.983 1.00 86.00 73 LEU A C 1
ATOM 555 O O . LEU A 1 73 ? 5.810 -2.918 6.535 1.00 86.00 73 LEU A O 1
ATOM 559 N N . GLN A 1 74 ? 4.620 -3.772 8.231 1.00 83.31 74 GLN A N 1
ATOM 560 C CA . GLN A 1 74 ? 5.742 -3.767 9.183 1.00 83.31 74 GLN A CA 1
ATOM 561 C C . GLN A 1 74 ? 7.035 -4.425 8.673 1.00 83.31 74 GLN A C 1
ATOM 563 O O . GLN A 1 74 ? 8.095 -3.853 8.935 1.00 83.31 74 GLN A O 1
ATOM 568 N N . PRO A 1 75 ? 7.018 -5.582 7.980 1.00 79.12 75 PRO A N 1
ATOM 569 C CA . PRO A 1 75 ? 8.238 -6.178 7.438 1.00 79.12 75 PRO A CA 1
ATOM 570 C C . PRO A 1 75 ? 8.953 -5.237 6.465 1.00 79.12 75 PRO A C 1
ATOM 572 O O . PRO A 1 75 ? 10.163 -5.081 6.546 1.00 79.12 75 PRO A O 1
ATOM 575 N N . PHE A 1 76 ? 8.209 -4.521 5.622 1.00 75.00 76 PHE A N 1
ATOM 576 C CA . PHE A 1 76 ? 8.765 -3.569 4.657 1.00 75.00 76 PHE A CA 1
ATOM 577 C C . PHE A 1 76 ? 9.322 -2.308 5.332 1.00 75.00 76 PHE A C 1
ATOM 579 O O . PHE A 1 76 ? 10.323 -1.760 4.880 1.00 75.00 76 PHE A O 1
ATOM 586 N N . LEU A 1 77 ? 8.717 -1.882 6.448 1.00 74.12 77 LEU A N 1
ATOM 587 C CA . LEU A 1 77 ? 9.214 -0.768 7.264 1.00 74.12 77 LEU A CA 1
ATOM 588 C C . LEU A 1 77 ? 10.483 -1.126 8.050 1.00 74.12 77 LEU A C 1
ATOM 590 O O . LEU A 1 77 ? 11.324 -0.262 8.280 1.00 74.12 77 LEU A O 1
ATOM 594 N N . LYS A 1 78 ? 10.608 -2.384 8.493 1.00 67.25 78 LYS A N 1
ATOM 595 C CA . LYS A 1 78 ? 11.730 -2.860 9.320 1.00 67.25 78 LYS A CA 1
ATOM 596 C C . LYS A 1 78 ? 12.914 -3.348 8.500 1.00 67.25 78 LYS A C 1
ATOM 598 O O . LYS A 1 78 ? 14.047 -3.173 8.935 1.00 67.25 78 LYS A O 1
ATOM 603 N N . SER A 1 79 ? 12.661 -3.987 7.362 1.00 55.91 79 SER A N 1
ATOM 604 C CA . SER A 1 79 ? 13.721 -4.667 6.628 1.00 55.91 79 SER A CA 1
ATOM 605 C C . SER A 1 79 ? 14.644 -3.716 5.872 1.00 55.91 79 SER A C 1
ATOM 607 O O . SER A 1 79 ? 15.750 -4.115 5.541 1.00 55.91 79 SER A O 1
ATOM 609 N N . GLY A 1 80 ? 14.240 -2.486 5.539 1.00 51.06 80 GLY A N 1
ATOM 610 C CA . GLY A 1 80 ? 15.020 -1.681 4.583 1.00 51.06 80 GLY A CA 1
ATOM 611 C C . GLY A 1 80 ? 15.180 -2.349 3.200 1.00 51.06 80 GLY A C 1
ATOM 612 O O . GLY A 1 80 ? 15.832 -1.782 2.335 1.00 51.06 80 GLY A O 1
ATOM 613 N N . ASP A 1 81 ? 14.559 -3.521 2.993 1.00 43.06 81 ASP A N 1
ATOM 614 C CA . ASP A 1 81 ? 14.416 -4.278 1.741 1.00 43.06 81 ASP A CA 1
ATOM 615 C C . ASP A 1 81 ? 13.350 -3.678 0.813 1.00 43.06 81 ASP A C 1
ATOM 617 O O . ASP A 1 81 ? 13.140 -4.159 -0.302 1.00 43.06 81 ASP A O 1
ATOM 621 N N . GLY A 1 82 ? 12.680 -2.598 1.233 1.00 49.06 82 GLY A N 1
ATOM 622 C CA . GLY A 1 82 ? 12.097 -1.693 0.252 1.00 49.06 82 GLY A CA 1
ATOM 623 C C . GLY A 1 82 ? 13.218 -1.274 -0.704 1.00 49.06 82 GLY A C 1
ATOM 624 O O . GLY A 1 82 ? 14.329 -1.026 -0.234 1.00 49.06 82 GLY A O 1
ATOM 625 N N . PRO A 1 83 ? 12.993 -1.208 -2.031 1.00 45.16 83 PRO A N 1
ATOM 626 C CA . PRO A 1 83 ? 13.986 -0.645 -2.938 1.00 45.16 83 PRO A CA 1
ATOM 627 C C . PRO A 1 83 ? 14.547 0.628 -2.298 1.00 45.16 83 PRO A C 1
ATOM 629 O O . PRO A 1 83 ? 13.738 1.415 -1.826 1.00 45.16 83 PRO A O 1
ATOM 632 N N . ASP A 1 84 ? 15.870 0.839 -2.281 1.00 48.03 84 ASP A N 1
ATOM 633 C CA . ASP A 1 84 ? 16.609 2.033 -1.777 1.00 48.03 84 ASP A CA 1
ATOM 634 C C . ASP A 1 84 ? 15.905 3.406 -2.005 1.00 48.03 84 ASP A C 1
ATOM 636 O O . ASP A 1 84 ? 16.227 4.424 -1.400 1.00 48.03 84 ASP A O 1
ATOM 640 N N . LEU A 1 85 ? 14.937 3.431 -2.919 1.00 49.19 85 LEU A N 1
ATOM 641 C CA . LEU A 1 85 ? 14.016 4.498 -3.282 1.00 49.19 85 LEU A CA 1
ATOM 642 C C . LEU A 1 85 ? 1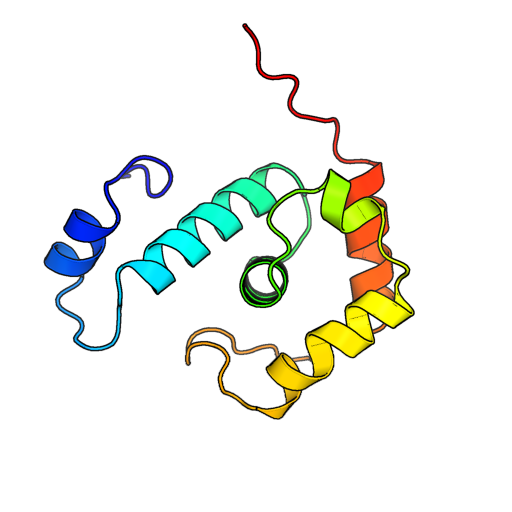2.928 4.814 -2.235 1.00 49.19 85 LEU A C 1
ATOM 644 O O . LEU A 1 85 ? 12.450 5.947 -2.210 1.00 49.19 85 LEU A O 1
ATOM 648 N N .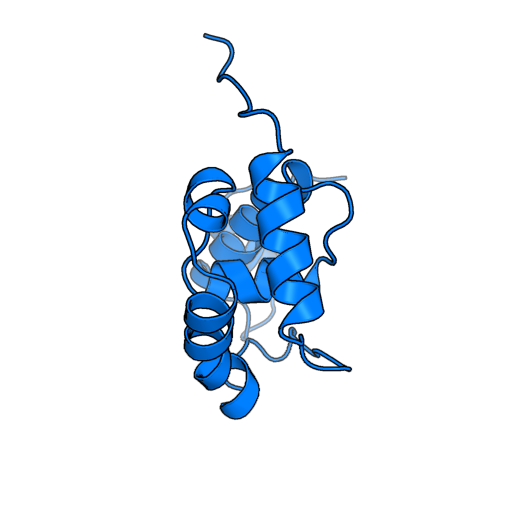 ILE A 1 86 ? 12.521 3.875 -1.373 1.00 56.78 86 ILE A N 1
ATOM 649 C CA . ILE A 1 86 ? 11.436 4.077 -0.400 1.00 56.78 86 ILE A CA 1
ATOM 650 C C . ILE A 1 86 ? 11.995 4.655 0.910 1.00 56.78 86 ILE A C 1
ATOM 652 O O . ILE A 1 86 ? 12.014 4.006 1.953 1.00 56.78 86 ILE A O 1
ATOM 656 N N . ARG A 1 87 ? 12.443 5.914 0.887 1.00 58.84 87 ARG A N 1
ATOM 657 C CA . ARG A 1 87 ? 12.645 6.672 2.132 1.00 58.84 87 ARG A CA 1
ATOM 658 C C . ARG A 1 87 ? 11.285 7.122 2.672 1.00 58.84 87 ARG A C 1
ATOM 660 O O . ARG A 1 87 ? 10.763 8.163 2.275 1.00 58.84 87 ARG A O 1
ATOM 667 N N . LEU A 1 88 ? 10.696 6.318 3.554 1.00 62.12 88 LEU A N 1
ATOM 668 C CA . LEU A 1 88 ? 9.520 6.699 4.341 1.00 62.12 88 LEU A CA 1
ATOM 669 C C . LEU A 1 88 ? 9.989 7.398 5.617 1.00 62.12 88 LEU A C 1
ATOM 671 O O . LEU A 1 88 ? 10.345 6.739 6.590 1.00 62.12 88 LEU A O 1
ATOM 675 N N . ASP A 1 89 ? 10.003 8.728 5.594 1.00 61.81 89 ASP A N 1
ATOM 676 C CA . ASP A 1 89 ? 10.231 9.541 6.787 1.00 61.81 89 ASP A CA 1
ATOM 677 C C . ASP A 1 89 ? 9.143 10.630 6.884 1.00 61.81 89 ASP A C 1
ATOM 679 O O . ASP A 1 89 ? 9.071 11.497 6.004 1.00 61.81 89 ASP A O 1
ATOM 683 N N . PRO A 1 90 ? 8.251 10.580 7.895 1.00 71.62 90 PRO A N 1
ATOM 684 C CA . PRO A 1 90 ? 8.097 9.521 8.902 1.00 71.62 90 PRO A CA 1
ATOM 685 C C . PRO A 1 90 ? 7.465 8.226 8.333 1.00 71.62 90 PRO A C 1
ATOM 687 O O . PRO A 1 90 ? 6.793 8.277 7.299 1.00 71.62 90 PRO A O 1
ATOM 690 N N . PRO A 1 91 ? 7.631 7.068 9.008 1.00 80.06 91 PRO A N 1
ATOM 691 C CA . PRO A 1 91 ? 6.925 5.837 8.657 1.00 80.06 91 PRO A CA 1
ATOM 692 C C . PRO A 1 91 ? 5.405 5.997 8.834 1.00 80.06 91 PRO A C 1
ATOM 694 O O . PRO A 1 91 ? 4.963 6.752 9.707 1.00 80.06 91 PRO A O 1
ATOM 697 N N . PRO A 1 92 ? 4.592 5.272 8.046 1.00 84.94 92 PRO A N 1
ATOM 698 C CA . PRO A 1 92 ? 3.147 5.390 8.101 1.00 84.94 92 PRO A CA 1
ATOM 699 C C . PRO A 1 92 ? 2.600 4.883 9.431 1.00 84.94 92 PRO A C 1
ATOM 701 O O . PRO A 1 92 ? 3.001 3.844 9.961 1.00 84.94 92 PRO A O 1
ATOM 704 N N . THR A 1 93 ? 1.644 5.631 9.959 1.00 89.75 93 THR A N 1
ATOM 705 C CA . THR A 1 93 ? 0.927 5.311 11.190 1.00 89.75 93 THR A CA 1
ATOM 706 C C . THR A 1 93 ? -0.419 4.660 10.881 1.00 89.75 93 THR A C 1
ATOM 708 O O . THR A 1 93 ? -0.910 4.691 9.753 1.00 89.75 93 THR A O 1
ATOM 711 N N . LEU A 1 94 ? -1.089 4.126 11.907 1.00 91.25 94 LEU A N 1
ATOM 712 C CA . LEU A 1 94 ? -2.456 3.607 11.767 1.00 91.25 94 LEU A CA 1
ATOM 713 C C . LEU A 1 94 ? -3.428 4.662 11.211 1.00 91.25 94 LEU A C 1
ATOM 715 O O . LEU A 1 94 ? -4.375 4.322 10.501 1.00 91.25 94 LEU A O 1
ATOM 719 N N . ARG A 1 95 ? -3.186 5.944 11.513 1.00 91.19 95 ARG A N 1
ATOM 720 C CA . ARG A 1 95 ? -3.976 7.060 10.987 1.00 91.19 95 ARG A CA 1
ATOM 721 C C . ARG A 1 95 ? -3.802 7.199 9.478 1.00 91.19 95 ARG A C 1
ATOM 723 O O . ARG A 1 95 ? -4.803 7.342 8.783 1.00 91.19 95 ARG A O 1
ATOM 730 N N . ASP A 1 96 ? -2.566 7.120 8.992 1.00 90.25 96 ASP A N 1
ATOM 731 C CA . ASP A 1 96 ? -2.261 7.214 7.561 1.00 90.25 96 ASP A CA 1
ATOM 732 C C . ASP A 1 96 ? -2.898 6.044 6.809 1.00 90.25 96 ASP A C 1
ATOM 734 O O . ASP A 1 96 ? -3.641 6.249 5.853 1.00 90.25 96 ASP A O 1
ATOM 738 N N . VAL A 1 97 ? -2.733 4.823 7.325 1.00 91.75 97 VAL A N 1
ATOM 739 C CA . VAL A 1 97 ? -3.339 3.618 6.741 1.00 91.75 97 VAL A CA 1
ATOM 740 C C . VAL A 1 97 ? -4.868 3.703 6.715 1.00 91.75 97 VAL A C 1
ATOM 742 O O . VAL A 1 97 ? -5.497 3.366 5.712 1.00 91.75 97 VAL A O 1
ATOM 745 N N . SER A 1 98 ? -5.481 4.208 7.790 1.00 92.88 98 SER A N 1
ATOM 746 C CA . SER A 1 98 ? -6.930 4.439 7.836 1.00 92.88 98 SER A CA 1
ATOM 747 C C . SER A 1 98 ? -7.365 5.447 6.773 1.00 92.88 98 SER A C 1
ATOM 749 O O . SER A 1 98 ? -8.352 5.222 6.079 1.00 92.88 98 SER A O 1
ATOM 751 N N . GLN A 1 99 ? -6.609 6.535 6.603 1.00 91.62 99 GLN A N 1
ATOM 752 C CA . GLN A 1 99 ? -6.881 7.534 5.576 1.00 91.62 99 GLN A CA 1
ATOM 753 C C . GLN A 1 99 ? -6.772 6.938 4.168 1.00 91.62 99 GLN A C 1
ATOM 755 O O . GLN A 1 99 ? -7.625 7.224 3.334 1.00 91.62 99 GLN A O 1
ATOM 760 N N . TRP A 1 100 ? -5.781 6.089 3.893 1.00 93.06 100 TRP A N 1
ATOM 761 C CA . TRP A 1 100 ? -5.651 5.436 2.587 1.00 93.06 100 TRP A CA 1
ATOM 762 C C . TRP A 1 100 ? -6.834 4.514 2.283 1.00 93.06 100 TRP A C 1
ATOM 764 O O . TRP A 1 100 ? -7.346 4.528 1.167 1.00 93.06 100 TRP A O 1
ATOM 774 N N . ILE A 1 101 ? -7.307 3.758 3.277 1.00 91.69 101 ILE A N 1
ATOM 775 C CA . ILE A 1 101 ? -8.500 2.909 3.151 1.00 91.69 101 ILE A CA 1
ATOM 776 C C . ILE A 1 101 ? -9.744 3.760 2.872 1.00 91.69 101 ILE A C 1
ATOM 778 O O . ILE A 1 101 ? -10.543 3.410 2.005 1.00 91.69 101 ILE A O 1
ATOM 782 N N . GLU A 1 102 ? -9.906 4.893 3.558 1.00 90.94 102 GLU A N 1
ATOM 783 C CA . GLU A 1 102 ? -11.019 5.814 3.305 1.00 90.94 102 GLU A CA 1
ATOM 784 C C . GLU A 1 102 ? -10.944 6.446 1.910 1.00 90.94 102 GLU A C 1
ATOM 786 O O . GLU A 1 102 ? -11.950 6.472 1.199 1.00 90.94 102 GLU A O 1
ATOM 791 N N . LEU A 1 103 ? -9.756 6.868 1.466 1.00 89.69 103 LEU A N 1
ATOM 792 C CA . LEU A 1 103 ? -9.535 7.325 0.091 1.00 89.69 103 LEU A CA 1
ATOM 793 C C . LEU A 1 103 ? -9.900 6.231 -0.916 1.00 89.69 103 LEU A C 1
ATOM 795 O O . LEU A 1 103 ? -10.525 6.520 -1.929 1.00 89.69 103 LEU A O 1
ATOM 799 N N . ALA A 1 104 ? -9.582 4.972 -0.620 1.00 89.12 104 ALA A N 1
ATOM 800 C CA . ALA A 1 104 ? -9.892 3.842 -1.486 1.00 89.12 104 ALA A CA 1
ATOM 801 C C . ALA A 1 104 ? -11.385 3.499 -1.539 1.00 89.12 104 ALA A C 1
ATOM 803 O O . ALA A 1 104 ? -11.888 3.108 -2.588 1.00 89.12 104 ALA A O 1
ATOM 804 N N . LYS A 1 105 ? -12.117 3.684 -0.435 1.00 87.12 105 LYS A N 1
ATOM 805 C CA . LYS A 1 105 ? -13.585 3.570 -0.414 1.00 87.12 105 LYS A CA 1
ATOM 806 C C . LYS A 1 105 ? -14.259 4.686 -1.211 1.00 87.12 105 LYS A C 1
ATOM 808 O O . LYS A 1 105 ? -15.316 4.469 -1.798 1.00 87.12 105 LYS A O 1
ATOM 813 N N . GLN A 1 106 ? -13.665 5.877 -1.201 1.00 84.94 106 GLN A N 1
ATOM 814 C CA . GLN A 1 106 ? -14.154 7.050 -1.930 1.00 84.94 106 GLN A CA 1
ATOM 815 C C . GLN A 1 106 ? -13.703 7.067 -3.391 1.00 84.94 106 GLN A C 1
ATOM 817 O O . GLN A 1 106 ? -14.327 7.741 -4.216 1.00 84.94 106 GLN A O 1
ATOM 822 N N . ALA A 1 107 ? -12.639 6.331 -3.721 1.00 79.50 107 ALA A N 1
ATOM 823 C CA . ALA A 1 107 ? -12.179 6.147 -5.080 1.00 79.50 107 ALA A CA 1
ATOM 824 C C . ALA A 1 107 ? -13.316 5.520 -5.879 1.00 79.50 107 ALA A C 1
ATOM 826 O O . ALA A 1 107 ? -13.696 4.361 -5.693 1.00 79.50 107 ALA A O 1
ATOM 827 N N . ARG A 1 108 ? -13.898 6.323 -6.772 1.00 65.00 108 ARG A N 1
ATOM 828 C CA . ARG A 1 108 ? -14.859 5.809 -7.736 1.00 65.00 108 ARG A CA 1
ATOM 829 C C . ARG A 1 108 ? -14.129 4.709 -8.504 1.00 65.00 108 ARG A C 1
ATOM 831 O O . ARG A 1 108 ? -13.037 4.990 -9.003 1.00 65.00 108 ARG A O 1
ATOM 838 N N . PRO A 1 109 ? -14.684 3.490 -8.621 1.00 56.75 109 PRO A N 1
ATOM 839 C CA . PRO A 1 109 ? -14.101 2.524 -9.530 1.00 56.75 109 PRO A CA 1
ATOM 840 C C . PRO A 1 109 ? -14.001 3.218 -10.885 1.00 56.75 109 PRO A C 1
ATOM 842 O O . PRO A 1 109 ? -15.007 3.746 -11.372 1.00 56.75 109 PRO A O 1
ATOM 845 N N . LEU A 1 110 ? -12.801 3.257 -11.469 1.00 52.16 110 LEU A N 1
ATOM 846 C CA . LEU A 1 110 ? -12.679 3.497 -12.897 1.00 52.16 110 LEU A CA 1
ATOM 847 C C . LEU A 1 110 ? -13.457 2.348 -13.534 1.00 52.16 110 LEU A C 1
ATOM 849 O O . LEU A 1 110 ? -12.973 1.223 -13.640 1.00 52.16 110 LEU A O 1
ATOM 853 N N . SER A 1 111 ? -14.736 2.595 -13.818 1.00 42.97 111 SER A N 1
ATOM 854 C CA . SER A 1 111 ? -15.504 1.740 -14.696 1.00 42.97 111 SER A CA 1
ATOM 855 C C . SER A 1 111 ? -14.713 1.771 -15.985 1.00 42.97 111 SER A C 1
ATOM 857 O O . SER A 1 111 ? -14.615 2.831 -16.602 1.00 42.97 111 SER A O 1
ATOM 859 N N . ALA A 1 112 ? -14.076 0.650 -16.318 1.00 40.53 112 ALA A N 1
ATOM 860 C CA . ALA A 1 112 ? -13.518 0.439 -17.635 1.00 40.53 112 ALA A CA 1
ATOM 861 C C . ALA A 1 112 ? -14.635 0.802 -18.618 1.00 40.53 112 ALA A C 1
ATOM 863 O O . ALA A 1 112 ? -15.675 0.140 -18.654 1.00 40.53 112 ALA A O 1
ATOM 864 N N . ALA A 1 113 ? -14.487 1.948 -19.281 1.00 32.06 113 ALA A N 1
ATOM 865 C CA . ALA A 1 113 ? -15.330 2.287 -20.404 1.00 32.06 113 ALA A CA 1
ATOM 866 C C . ALA A 1 113 ? -15.025 1.223 -21.461 1.00 32.06 113 ALA A C 1
ATOM 868 O O . ALA A 1 113 ? -13.864 1.038 -21.830 1.00 32.06 113 ALA A O 1
ATOM 869 N N . ALA A 1 114 ? -16.065 0.457 -21.785 1.00 34.53 114 ALA A N 1
ATOM 870 C CA . ALA A 1 114 ? -16.083 -0.563 -22.822 1.00 34.53 114 ALA A CA 1
ATOM 871 C C . ALA A 1 114 ? -15.852 0.041 -24.212 1.00 34.53 114 ALA A C 1
ATOM 873 O O . ALA A 1 114 ? -16.190 1.235 -24.395 1.00 34.53 114 ALA A O 1
#

Sequence (114 aa):
MGDLLTIDPKVVVDELKSAKVTVDKVIDWQSAAALACQLPGIRANDVMLLVSAGVHDPRQLSRYAPQELLERLQPFLKSGDGPDLIRLDPPPTLRDVSQWIELAKQARPLSAAA

Secondary structure (DSSP, 8-state):
---TTTS-HHHHHHHH--TT--HHHHHHHHHHHHHHHHSTT--HHHHHHHHHTT---HHHHHTS-HHHHHHHHHHHHHH--S-TT---SSPPPHHHHHHHHHHHHHS-------

Foldseek 3Di:
DDDLLPDQLVVVVVVVPDPQRDSVNSVLLNLLVVQCVQQPPADSLVSSLCSVLVNRALVSLLPDDLVRVVVSSVCVVPVVPSRVPNPPVVPDDSVSSVVSSVSSVVRDPPPPPD

Radius of gyration: 14.66 Å; chains: 1; bounding box: 39×20×35 Å

pLDDT: mean 73.38, std 16.34, range [32.06, 93.31]